Protein AF-A0A2N0V8A6-F1 (afdb_monomer_lite)

Foldseek 3Di:
DDDDPLLVVLQVPQVDADPVQGHDQAFLVRVLVCQLPPPPPPDDDPDRQDSVNSVVSQVVCVVVQQKDWDWDFDCPPPDNDTDTTIGMHGNVCVVVRVLVVLLVVLLVVLVCQQADDDPNDGPGHHDDPVVLVVSLVSLVVSLVVLPCVNDPPSVVSNVSSVVSNVSSPDPDHPVPDDPPDPD

Radius of gyration: 21.02 Å; chains: 1; bounding box: 47×48×60 Å

Secondary structure (DSSP, 8-state):
----HHHHHHHHHHHS-BTTTBSSPEEHHHHHHHHHH-TT--SS------HHHHHHHHHHHHHTTSEEEEEEEES-SSSSS-EEEEEEEESSSHHHHHHHHHHHHHHHHHTTTT-EEETTEEEEPPPPHHHHHHHHHHHHHHHHHS-TTTSTT-HHHHHHHHHHHHHHHS---TT-S------

pLDDT: mean 81.49, std 14.19, range [35.0, 96.44]

Structure (mmCIF, N/CA/C/O backbone):
data_AF-A0A2N0V8A6-F1
#
_entry.id   AF-A0A2N0V8A6-F1
#
loop_
_atom_site.group_PDB
_atom_site.id
_atom_site.type_symbol
_atom_site.label_atom_id
_atom_site.label_alt_id
_atom_site.label_comp_id
_atom_site.label_asym_id
_atom_site.label_entity_id
_atom_site.label_seq_id
_atom_site.pdbx_PDB_ins_code
_atom_site.Cartn_x
_atom_site.Cartn_y
_atom_site.Cartn_z
_atom_site.occupancy
_atom_site.B_iso_or_equiv
_atom_site.auth_seq_id
_atom_site.auth_comp_id
_atom_site.auth_asym_id
_atom_site.auth_atom_id
_atom_site.pdbx_PDB_model_num
ATOM 1 N N . MET A 1 1 ? 15.722 -7.261 -24.684 1.00 59.31 1 MET A N 1
ATOM 2 C CA . MET A 1 1 ? 15.443 -5.830 -24.403 1.00 59.31 1 MET A CA 1
ATOM 3 C C . MET A 1 1 ? 16.687 -5.203 -23.773 1.00 59.31 1 MET A C 1
ATOM 5 O O . MET A 1 1 ? 17.261 -5.842 -22.905 1.00 59.31 1 MET A O 1
ATOM 9 N N . LYS A 1 2 ? 17.157 -4.018 -24.204 1.00 63.94 2 LYS A N 1
ATOM 10 C CA . LYS A 1 2 ? 18.333 -3.370 -23.573 1.00 63.94 2 LYS A CA 1
ATOM 11 C C . LYS A 1 2 ? 17.972 -2.886 -22.162 1.00 63.94 2 LYS A C 1
ATOM 13 O O . LYS A 1 2 ? 16.986 -2.175 -22.017 1.00 63.94 2 LYS A O 1
ATOM 18 N N . ASN A 1 3 ? 18.736 -3.240 -21.137 1.00 65.75 3 ASN A N 1
ATOM 19 C CA . ASN A 1 3 ? 18.486 -2.758 -19.779 1.00 65.75 3 ASN A CA 1
ATOM 20 C C . ASN A 1 3 ? 19.061 -1.337 -19.637 1.00 65.75 3 ASN A C 1
ATOM 22 O O . ASN A 1 3 ? 20.272 -1.162 -19.716 1.00 65.75 3 ASN A O 1
ATOM 26 N N . THR A 1 4 ? 18.206 -0.315 -19.555 1.00 77.06 4 THR A N 1
ATOM 27 C CA . THR A 1 4 ? 18.632 1.088 -19.407 1.00 77.06 4 THR A CA 1
ATOM 28 C C . THR A 1 4 ? 18.561 1.498 -17.939 1.00 77.06 4 THR A C 1
ATOM 30 O O . THR A 1 4 ? 17.733 0.968 -17.204 1.00 77.06 4 THR A O 1
ATOM 33 N N . VAL A 1 5 ? 19.368 2.479 -17.525 1.00 77.19 5 VAL A N 1
ATOM 34 C CA . VAL A 1 5 ? 19.374 2.996 -16.140 1.00 77.19 5 VAL A CA 1
ATOM 35 C C . VAL A 1 5 ? 17.959 3.386 -15.692 1.00 77.19 5 VAL A C 1
ATOM 37 O O . VAL A 1 5 ? 17.487 2.914 -14.665 1.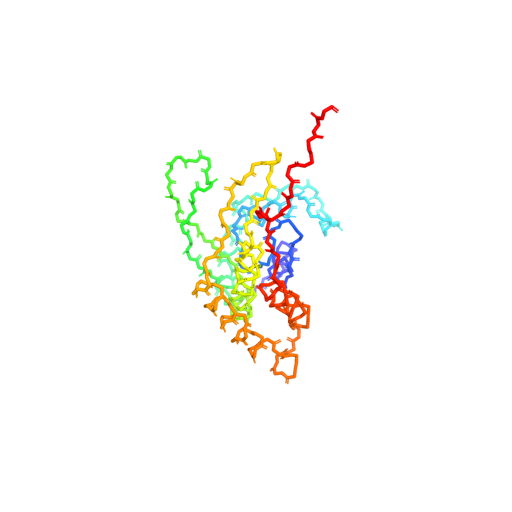00 77.19 5 VAL A O 1
ATOM 40 N N . ASN A 1 6 ? 17.203 4.105 -16.530 1.00 77.56 6 ASN A N 1
ATOM 41 C CA . ASN A 1 6 ? 15.818 4.490 -16.220 1.00 77.56 6 ASN A CA 1
ATOM 42 C C . ASN A 1 6 ? 14.885 3.287 -15.995 1.00 77.56 6 ASN A C 1
ATOM 44 O O . ASN A 1 6 ? 13.981 3.369 -15.171 1.00 77.56 6 ASN A O 1
ATOM 48 N N . ARG A 1 7 ? 15.079 2.175 -16.724 1.00 81.94 7 ARG A N 1
ATOM 49 C CA . ARG A 1 7 ? 14.281 0.951 -16.525 1.00 81.94 7 ARG A CA 1
ATOM 50 C C . ARG A 1 7 ? 14.588 0.326 -15.172 1.00 81.94 7 ARG A C 1
ATOM 52 O O . ARG A 1 7 ? 13.655 -0.037 -14.468 1.00 81.94 7 ARG A O 1
ATOM 59 N N . GLN A 1 8 ? 15.866 0.237 -14.810 1.00 84.50 8 GLN A N 1
ATOM 60 C CA . GLN A 1 8 ? 16.291 -0.310 -13.520 1.00 84.50 8 GLN A CA 1
ATOM 61 C C . GLN A 1 8 ? 15.759 0.528 -12.360 1.00 84.50 8 GLN A C 1
ATOM 63 O O . GLN A 1 8 ? 15.216 -0.030 -11.415 1.00 84.50 8 GLN A O 1
ATOM 68 N N . VAL A 1 9 ? 15.846 1.856 -12.463 1.00 85.50 9 VAL A N 1
ATOM 69 C CA . VAL A 1 9 ? 15.359 2.750 -11.408 1.00 85.50 9 VAL A CA 1
ATOM 70 C C . VAL A 1 9 ? 13.836 2.679 -11.268 1.00 85.50 9 VAL A C 1
ATOM 72 O O . VAL A 1 9 ? 13.343 2.561 -10.154 1.00 85.50 9 VAL A O 1
ATOM 75 N N . ILE A 1 10 ? 13.075 2.683 -12.372 1.00 89.00 10 ILE A N 1
ATOM 76 C CA . ILE A 1 10 ? 11.609 2.540 -12.299 1.00 89.00 10 ILE A CA 1
ATOM 77 C C . ILE A 1 10 ? 11.220 1.192 -11.686 1.00 89.00 10 ILE A C 1
ATOM 79 O O . ILE A 1 10 ? 10.323 1.150 -10.852 1.00 89.00 10 ILE A O 1
ATOM 83 N N . LEU A 1 11 ? 11.890 0.099 -12.064 1.00 90.88 11 LEU A N 1
ATOM 84 C CA . LEU A 1 11 ? 11.631 -1.212 -11.464 1.00 90.88 11 LEU A CA 1
ATOM 85 C C . LEU A 1 11 ? 11.969 -1.229 -9.969 1.00 90.88 11 LEU A C 1
ATOM 87 O O . LEU A 1 11 ? 11.174 -1.753 -9.199 1.00 90.88 11 LEU A O 1
ATOM 91 N N . LYS A 1 12 ? 13.079 -0.599 -9.562 1.00 88.81 12 LYS A N 1
ATOM 92 C CA . LYS A 1 12 ? 13.452 -0.456 -8.149 1.00 88.81 12 LYS A CA 1
ATOM 93 C C . LYS A 1 12 ? 12.385 0.305 -7.360 1.00 88.81 12 LYS A C 1
ATOM 95 O O . LYS A 1 12 ? 11.979 -0.139 -6.292 1.00 88.81 12 LYS A O 1
ATOM 100 N N . TYR A 1 13 ? 11.888 1.422 -7.893 1.00 89.12 13 TYR A N 1
ATOM 101 C CA . TYR A 1 13 ? 10.800 2.139 -7.231 1.00 89.12 13 TYR A CA 1
ATOM 102 C C . TYR A 1 13 ? 9.540 1.288 -7.142 1.00 89.12 13 TYR A C 1
ATOM 104 O O . TYR A 1 13 ? 8.897 1.289 -6.107 1.00 89.12 13 TYR A O 1
ATOM 112 N N . LEU A 1 14 ? 9.200 0.517 -8.175 1.00 91.50 14 LEU A N 1
ATOM 113 C CA . LEU A 1 14 ? 8.019 -0.346 -8.142 1.00 91.50 14 LEU A CA 1
ATOM 114 C C . LEU A 1 14 ? 8.152 -1.568 -7.215 1.00 91.50 14 LEU A C 1
ATOM 116 O O . LEU A 1 14 ? 7.115 -2.131 -6.8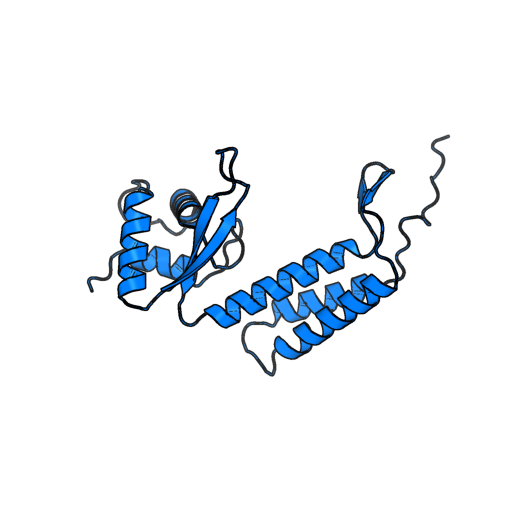79 1.00 91.50 14 LEU A O 1
ATOM 120 N N . SER A 1 15 ? 9.361 -1.973 -6.808 1.00 88.00 15 SER A N 1
ATOM 121 C CA . SER A 1 15 ? 9.573 -3.049 -5.818 1.00 88.00 15 SER A CA 1
ATOM 122 C C . SER A 1 15 ? 9.544 -2.570 -4.366 1.00 88.00 15 SER A C 1
ATOM 124 O O . SER A 1 15 ? 9.352 -3.368 -3.451 1.00 88.00 15 SER A O 1
ATOM 126 N N . GLU A 1 16 ? 9.774 -1.280 -4.120 1.00 84.06 16 GLU A N 1
ATOM 127 C CA . GLU A 1 16 ? 9.988 -0.759 -2.770 1.00 84.06 16 GLU A CA 1
ATOM 128 C C . GLU A 1 16 ? 8.916 0.278 -2.386 1.00 84.06 16 GLU A C 1
ATOM 130 O O . GLU A 1 16 ? 8.537 1.132 -3.197 1.00 84.06 16 GLU A O 1
ATOM 135 N N . PRO A 1 17 ? 8.406 0.247 -1.140 1.00 83.19 17 PRO A N 1
ATOM 136 C CA . PRO A 1 17 ? 7.578 1.328 -0.630 1.00 83.19 17 PRO A CA 1
ATOM 137 C C . PRO A 1 17 ? 8.373 2.633 -0.579 1.00 83.19 17 PRO A C 1
ATOM 139 O O . PRO A 1 17 ? 9.511 2.665 -0.110 1.00 83.19 17 PRO A O 1
ATOM 142 N N . ASN A 1 18 ? 7.752 3.720 -1.015 1.00 85.25 18 ASN A N 1
ATOM 143 C CA . ASN A 1 18 ? 8.296 5.061 -0.907 1.00 85.25 18 ASN A CA 1
ATOM 144 C C . ASN A 1 18 ? 7.719 5.777 0.327 1.00 85.25 18 ASN A C 1
ATOM 146 O O . ASN A 1 18 ? 6.542 5.625 0.654 1.00 85.25 18 ASN A O 1
ATOM 150 N N . ALA A 1 19 ? 8.541 6.575 1.011 1.00 78.88 19 ALA A N 1
ATOM 151 C CA . ALA A 1 19 ? 8.121 7.294 2.213 1.00 78.88 19 ALA A CA 1
ATOM 152 C C . ALA A 1 19 ? 6.997 8.312 1.944 1.00 78.88 19 ALA A C 1
ATOM 154 O O . ALA A 1 19 ? 6.088 8.441 2.762 1.00 78.88 19 ALA A O 1
ATOM 155 N N . ASP A 1 20 ? 7.035 8.988 0.793 1.00 79.38 20 ASP A N 1
ATOM 156 C CA . ASP A 1 20 ? 6.091 10.049 0.433 1.00 79.38 20 ASP A CA 1
ATOM 157 C C . ASP A 1 20 ? 4.883 9.504 -0.341 1.00 79.38 20 ASP A C 1
ATOM 159 O O . ASP A 1 20 ? 3.754 9.953 -0.146 1.00 79.38 20 ASP A O 1
ATOM 163 N N . CYS A 1 21 ? 5.107 8.520 -1.219 1.00 80.94 21 CYS A N 1
ATOM 164 C CA . CYS A 1 21 ? 4.063 7.970 -2.091 1.00 80.94 21 CYS A CA 1
ATOM 165 C C . CYS A 1 21 ? 3.400 6.686 -1.557 1.00 80.94 21 CYS A C 1
ATOM 167 O O . CYS A 1 21 ? 2.444 6.204 -2.162 1.00 80.94 21 CYS A O 1
ATOM 169 N N . GLY A 1 22 ? 3.872 6.128 -0.439 1.00 83.12 22 GLY A N 1
ATOM 170 C CA . GLY A 1 22 ? 3.358 4.877 0.123 1.00 83.12 22 GLY A CA 1
ATOM 171 C C . GLY A 1 22 ? 3.870 3.641 -0.620 1.00 83.12 22 GLY A C 1
ATOM 172 O O . GLY A 1 22 ? 4.954 3.664 -1.184 1.00 83.12 22 GLY A O 1
ATOM 173 N N . ALA A 1 23 ? 3.117 2.541 -0.593 1.00 86.25 23 ALA A N 1
ATOM 174 C CA . ALA A 1 23 ? 3.442 1.334 -1.359 1.00 86.25 23 ALA A CA 1
ATOM 175 C C . ALA A 1 23 ? 2.843 1.403 -2.781 1.00 86.25 23 ALA A C 1
ATOM 177 O O . ALA A 1 23 ? 1.820 2.071 -2.963 1.00 86.25 23 ALA A O 1
ATOM 178 N N . PRO A 1 24 ? 3.418 0.692 -3.774 1.00 89.69 24 PRO A N 1
ATOM 179 C CA . PRO A 1 24 ? 2.814 0.577 -5.097 1.00 89.69 24 PRO A CA 1
ATOM 180 C C . PRO A 1 24 ? 1.377 0.026 -5.008 1.00 89.69 24 PRO A C 1
ATOM 182 O O . PRO A 1 24 ? 1.048 -0.701 -4.067 1.00 89.69 24 PRO A O 1
ATOM 185 N N . PRO A 1 25 ? 0.514 0.318 -5.996 1.00 92.75 25 PRO A N 1
ATOM 186 C CA . PRO A 1 25 ? 0.855 0.825 -7.324 1.00 92.75 25 PRO A CA 1
ATOM 187 C C . PRO A 1 25 ? 0.962 2.357 -7.414 1.00 92.75 25 PRO A C 1
ATOM 189 O O . PRO A 1 25 ? 0.246 3.080 -6.727 1.00 92.75 25 PRO A O 1
ATOM 192 N N . TYR A 1 26 ? 1.805 2.852 -8.327 1.00 92.50 26 TYR A N 1
ATOM 193 C CA . TYR A 1 26 ? 2.106 4.282 -8.508 1.00 92.50 26 TYR A CA 1
ATOM 194 C C . TYR A 1 26 ? 1.679 4.816 -9.875 1.00 92.50 26 TYR A C 1
ATOM 196 O O . TYR A 1 26 ? 1.791 4.130 -10.894 1.00 92.50 26 TYR A O 1
ATOM 204 N N . SER A 1 27 ? 1.247 6.071 -9.943 1.00 92.94 27 SER A N 1
ATOM 205 C CA . SER A 1 27 ? 1.006 6.751 -11.214 1.00 92.94 27 SER A CA 1
ATOM 206 C C . SER A 1 27 ? 2.313 7.178 -11.897 1.00 92.94 27 SER A C 1
ATOM 208 O O . SER A 1 27 ? 3.385 7.233 -11.293 1.00 92.94 27 SER A O 1
ATOM 210 N N . ALA A 1 28 ? 2.235 7.534 -13.183 1.00 91.69 28 ALA A N 1
ATOM 211 C CA . ALA A 1 28 ? 3.385 8.108 -13.888 1.00 91.69 28 ALA A CA 1
ATOM 212 C C . ALA A 1 28 ? 3.856 9.436 -13.262 1.00 91.69 28 ALA A C 1
ATOM 214 O O . ALA A 1 28 ? 5.040 9.756 -13.351 1.00 91.69 28 ALA A O 1
ATOM 215 N N . SER A 1 29 ? 2.947 10.188 -12.635 1.00 89.69 29 SER A N 1
ATOM 216 C CA . SER A 1 29 ? 3.266 11.427 -11.924 1.00 89.69 29 SER A CA 1
ATOM 217 C C . SER A 1 29 ? 3.989 11.154 -10.606 1.00 89.69 29 SER A C 1
ATOM 219 O O . SER A 1 29 ? 4.957 11.844 -10.310 1.00 89.69 29 SER A O 1
ATOM 221 N N . ASP A 1 30 ? 3.589 10.119 -9.862 1.00 90.25 30 ASP A N 1
ATOM 222 C CA . ASP A 1 30 ? 4.274 9.716 -8.624 1.00 90.25 30 ASP A CA 1
ATOM 223 C C . ASP A 1 30 ? 5.704 9.259 -8.936 1.00 90.25 30 ASP A C 1
ATOM 225 O O . ASP A 1 30 ? 6.660 9.685 -8.296 1.00 90.25 30 ASP A O 1
ATOM 229 N N . LEU A 1 31 ? 5.876 8.457 -9.994 1.00 89.69 31 LEU A N 1
ATOM 230 C CA . LEU A 1 31 ? 7.199 8.049 -10.475 1.00 89.69 31 LEU A CA 1
ATOM 231 C C . LEU A 1 31 ? 8.041 9.244 -10.927 1.00 89.69 31 LEU A C 1
ATOM 233 O O . LEU A 1 31 ? 9.238 9.271 -10.668 1.00 89.69 31 LEU A O 1
ATOM 237 N N . HIS A 1 32 ? 7.434 10.233 -11.586 1.00 88.69 32 HIS A N 1
ATOM 238 C CA . HIS A 1 32 ? 8.123 11.470 -11.949 1.00 88.69 32 HIS A CA 1
ATOM 239 C C . HIS A 1 32 ? 8.597 12.226 -10.707 1.00 88.69 32 HIS A C 1
ATOM 241 O O . HIS A 1 32 ? 9.767 12.585 -10.628 1.00 88.69 32 HIS A O 1
ATOM 247 N N . TYR A 1 33 ? 7.721 12.391 -9.715 1.00 87.00 33 TYR A N 1
ATOM 248 C CA . TYR A 1 33 ? 8.053 13.027 -8.446 1.00 87.00 33 TYR A CA 1
ATOM 249 C C . TYR A 1 33 ? 9.207 12.309 -7.731 1.00 87.00 33 TYR A C 1
ATOM 251 O O . TYR A 1 33 ? 10.188 12.954 -7.359 1.00 87.00 33 TYR A O 1
ATOM 259 N N . MET A 1 34 ? 9.134 10.979 -7.616 1.00 86.12 34 MET A N 1
ATOM 260 C CA . MET A 1 34 ? 10.184 10.154 -7.011 1.00 86.12 34 MET A CA 1
ATOM 261 C C . MET A 1 34 ? 11.510 10.243 -7.770 1.00 86.12 34 MET A C 1
ATOM 263 O O . MET A 1 34 ? 12.564 10.269 -7.149 1.00 86.12 34 MET A O 1
ATOM 267 N N . LEU A 1 35 ? 11.481 10.320 -9.101 1.00 82.12 35 LEU A N 1
ATOM 268 C CA . LEU A 1 35 ? 12.686 10.485 -9.918 1.00 82.12 35 LEU A CA 1
ATOM 269 C C . LEU A 1 35 ? 13.305 11.884 -9.786 1.00 82.12 35 LEU A C 1
ATOM 271 O O . LEU A 1 35 ? 14.519 12.022 -9.905 1.00 82.12 35 LEU A O 1
ATOM 275 N N . GLU A 1 36 ? 12.493 12.916 -9.556 1.00 79.69 36 GLU A N 1
ATOM 276 C CA . GLU A 1 36 ? 12.970 14.289 -9.359 1.00 79.69 36 GLU A CA 1
ATOM 277 C C . GLU A 1 36 ? 13.544 14.530 -7.956 1.00 79.69 36 GLU A C 1
ATOM 279 O O . GLU A 1 36 ? 14.489 15.307 -7.816 1.00 79.69 36 GLU A O 1
ATOM 284 N N . HIS A 1 37 ? 12.997 13.867 -6.931 1.00 76.12 37 HIS A N 1
ATOM 285 C CA . HIS A 1 37 ? 13.318 14.124 -5.518 1.00 76.12 37 HIS A CA 1
ATOM 286 C C . HIS A 1 37 ? 14.028 12.954 -4.816 1.00 76.12 37 HIS A C 1
ATOM 288 O O . HIS A 1 37 ? 14.450 13.082 -3.668 1.00 76.12 37 HIS A O 1
ATOM 294 N N . GLY A 1 38 ? 14.172 11.809 -5.483 1.00 66.81 38 GLY A N 1
ATOM 295 C CA . GLY A 1 38 ? 14.779 10.605 -4.927 1.00 66.81 38 GLY A CA 1
ATOM 296 C C . GLY A 1 38 ? 16.305 10.669 -4.849 1.00 66.81 38 GLY A C 1
ATOM 297 O O . GLY A 1 38 ? 16.987 11.108 -5.775 1.00 66.81 38 GLY A O 1
ATOM 298 N N . TYR A 1 39 ? 16.851 10.151 -3.747 1.00 54.28 39 TYR A N 1
ATOM 299 C CA . TYR A 1 39 ? 18.293 10.117 -3.467 1.00 54.28 39 TYR A CA 1
ATOM 300 C C . TYR A 1 39 ? 19.087 9.122 -4.337 1.00 54.28 39 TYR A C 1
ATOM 302 O O . TYR A 1 39 ? 20.302 9.237 -4.444 1.00 54.28 39 TYR A O 1
ATOM 310 N N . ASP A 1 40 ? 18.436 8.162 -4.999 1.00 56.72 40 ASP A N 1
ATOM 311 C CA . ASP A 1 40 ? 19.124 7.105 -5.759 1.00 56.72 40 ASP A CA 1
ATOM 312 C C . ASP A 1 40 ? 19.586 7.525 -7.167 1.00 56.72 40 ASP A C 1
ATOM 314 O O . ASP A 1 40 ? 20.290 6.771 -7.841 1.00 56.72 40 ASP A O 1
ATOM 318 N N . TRP A 1 41 ? 19.255 8.739 -7.623 1.00 53.84 41 TRP A N 1
ATOM 319 C CA . TRP A 1 41 ? 19.705 9.276 -8.917 1.00 53.84 41 TRP A CA 1
ATOM 320 C C . TRP A 1 41 ? 21.139 9.842 -8.855 1.00 53.84 41 TRP A C 1
ATOM 322 O O . TRP A 1 41 ? 21.460 10.909 -9.389 1.00 53.84 41 TRP A O 1
ATOM 332 N N . HIS A 1 42 ? 22.037 9.142 -8.163 1.00 45.62 42 HIS A N 1
ATOM 333 C CA . HIS A 1 42 ? 23.451 9.495 -8.046 1.00 45.62 42 HIS A CA 1
ATOM 334 C C . HIS A 1 42 ? 24.280 8.733 -9.078 1.00 45.62 42 HIS A C 1
ATOM 336 O O . HIS A 1 42 ? 25.081 7.860 -8.761 1.00 45.62 42 HIS A O 1
ATOM 342 N N . GLY A 1 43 ? 24.087 9.074 -10.349 1.00 46.12 43 GLY A N 1
ATOM 343 C CA . GLY A 1 43 ? 24.908 8.522 -11.415 1.00 46.12 43 GLY A CA 1
ATOM 344 C C . GLY A 1 43 ? 24.454 8.969 -12.791 1.00 46.12 43 GLY A C 1
ATOM 345 O O . GLY A 1 43 ? 23.536 8.389 -13.353 1.00 46.12 43 GLY A O 1
ATOM 346 N N . VAL A 1 44 ? 25.196 9.926 -13.349 1.00 40.91 44 VAL A N 1
ATOM 347 C CA . VAL A 1 44 ? 25.167 10.372 -14.753 1.00 40.91 44 VAL A CA 1
ATOM 348 C C . VAL A 1 44 ? 24.022 11.339 -15.095 1.00 40.91 44 VAL A C 1
ATOM 350 O O . VAL A 1 44 ? 22.862 10.967 -15.204 1.00 40.91 44 VAL A O 1
ATOM 353 N N . ASP A 1 45 ? 24.407 12.605 -15.288 1.00 49.75 45 ASP A N 1
ATOM 354 C CA . ASP A 1 45 ? 23.636 13.711 -15.864 1.00 49.75 45 ASP A CA 1
ATOM 355 C C . ASP A 1 45 ? 22.242 13.963 -15.268 1.00 49.75 45 ASP A C 1
ATOM 357 O O . ASP A 1 45 ? 21.235 13.383 -15.666 1.00 49.75 45 ASP A O 1
ATOM 361 N N . LYS A 1 46 ? 22.200 14.944 -14.354 1.00 56.81 46 LYS A N 1
ATOM 362 C CA . LYS A 1 46 ? 21.024 15.553 -13.705 1.00 56.81 46 LYS A CA 1
ATOM 363 C C . LYS A 1 46 ? 20.050 16.215 -14.697 1.00 56.81 46 LYS A C 1
ATOM 365 O O . LYS A 1 46 ? 19.776 17.411 -14.603 1.00 56.81 46 LYS A O 1
ATOM 370 N N . LYS A 1 47 ? 19.548 15.488 -15.689 1.00 61.16 47 LYS A N 1
ATOM 371 C CA . LYS A 1 47 ? 18.428 15.947 -16.507 1.00 61.16 47 LYS A CA 1
ATOM 372 C C . LYS A 1 47 ? 17.163 15.296 -15.959 1.00 61.16 47 LYS A C 1
ATOM 374 O O . LYS A 1 47 ? 17.115 14.066 -15.932 1.00 61.16 47 LYS A O 1
ATOM 379 N N . PRO A 1 48 ? 16.163 16.085 -15.531 1.00 66.00 48 PRO A N 1
ATOM 380 C CA . PRO A 1 48 ? 14.892 15.528 -15.093 1.00 66.00 48 PRO A CA 1
ATOM 381 C C . PRO A 1 48 ? 14.325 14.651 -16.211 1.00 66.00 48 PRO A C 1
ATOM 383 O O . PRO A 1 48 ? 14.293 15.044 -17.385 1.00 66.00 48 PRO A O 1
ATOM 386 N N . VAL A 1 49 ? 13.947 13.422 -15.861 1.00 75.50 49 VAL A N 1
ATOM 387 C CA . VAL A 1 49 ? 13.362 12.486 -16.820 1.00 75.50 49 VAL A CA 1
ATOM 388 C C . VAL A 1 49 ? 11.965 12.982 -17.143 1.00 75.50 49 VAL A C 1
ATOM 390 O O . VAL A 1 49 ? 11.087 12.984 -16.290 1.00 75.50 49 VAL A O 1
ATOM 393 N N . SER A 1 50 ? 11.735 13.371 -18.394 1.00 84.88 50 SER A N 1
ATOM 394 C CA . SER A 1 50 ? 10.417 13.859 -18.798 1.00 84.88 50 SER A CA 1
ATOM 395 C C . SER A 1 50 ? 9.334 12.794 -18.584 1.00 84.88 50 SER A C 1
ATOM 397 O O . SER A 1 50 ? 9.536 11.607 -18.866 1.00 84.88 50 SER A O 1
ATOM 399 N N . ILE A 1 51 ? 8.127 13.221 -18.210 1.00 87.00 51 ILE A N 1
ATOM 400 C CA . ILE A 1 51 ? 6.973 12.321 -18.056 1.00 87.00 51 ILE A CA 1
ATOM 401 C C . ILE A 1 51 ? 6.669 11.499 -19.326 1.00 87.00 51 ILE A C 1
ATOM 403 O O . ILE A 1 51 ? 6.172 10.374 -19.258 1.00 87.00 51 ILE A O 1
ATOM 407 N N . SER A 1 52 ? 7.018 12.020 -20.508 1.00 88.56 52 SER A N 1
ATOM 408 C CA . SER A 1 52 ? 6.911 11.298 -21.782 1.00 88.56 52 SER A CA 1
ATOM 409 C C . SER A 1 52 ? 7.859 10.091 -21.846 1.00 88.56 52 SER A C 1
ATOM 411 O O . SER A 1 52 ? 7.457 8.996 -22.255 1.00 88.56 52 SER A O 1
ATOM 413 N N . GLN A 1 53 ? 9.104 10.249 -21.380 1.00 86.19 53 GLN A N 1
ATOM 414 C CA . GLN A 1 53 ? 10.076 9.155 -21.286 1.00 86.19 53 GLN A CA 1
ATOM 415 C C . GLN A 1 53 ? 9.647 8.103 -20.259 1.00 86.19 53 GLN A C 1
ATOM 417 O O . GLN A 1 53 ? 9.787 6.908 -20.533 1.00 86.19 53 GLN A O 1
ATOM 422 N N . ILE A 1 54 ? 9.071 8.519 -19.126 1.00 89.88 54 ILE A N 1
ATOM 423 C CA . ILE A 1 54 ? 8.503 7.603 -18.123 1.00 89.88 54 ILE A CA 1
ATOM 424 C C . ILE A 1 54 ? 7.380 6.775 -18.754 1.00 89.88 54 ILE A C 1
ATOM 426 O O . ILE A 1 54 ? 7.452 5.550 -18.770 1.00 89.88 54 ILE A O 1
ATOM 430 N N . ASN A 1 55 ? 6.398 7.420 -19.393 1.00 92.56 55 ASN A N 1
ATOM 431 C CA . ASN A 1 55 ? 5.291 6.730 -20.064 1.00 92.56 55 ASN A CA 1
ATOM 432 C C . ASN A 1 55 ? 5.749 5.785 -21.186 1.00 92.56 55 ASN A C 1
ATOM 434 O O . ASN A 1 55 ? 5.140 4.738 -21.413 1.00 92.56 55 ASN A O 1
ATOM 438 N N . ARG A 1 56 ? 6.811 6.131 -21.923 1.00 90.81 56 ARG A N 1
ATOM 439 C CA . ARG A 1 56 ? 7.417 5.212 -22.899 1.00 90.81 56 ARG A CA 1
ATOM 440 C C . ARG A 1 56 ? 8.030 3.998 -22.202 1.00 90.81 56 ARG A C 1
ATOM 442 O O . ARG A 1 56 ? 7.766 2.876 -22.615 1.00 90.81 56 ARG A O 1
ATOM 449 N N . THR A 1 57 ? 8.786 4.225 -21.134 1.00 91.25 57 THR A N 1
ATOM 450 C CA . THR A 1 57 ? 9.446 3.156 -20.379 1.00 91.25 57 THR A CA 1
ATOM 451 C C . THR A 1 57 ? 8.433 2.200 -19.752 1.00 91.25 57 THR A C 1
ATOM 453 O O . THR A 1 57 ? 8.589 0.991 -19.878 1.00 91.25 57 THR A O 1
ATOM 456 N N . LEU A 1 58 ? 7.352 2.722 -19.168 1.00 94.19 58 LEU A N 1
ATOM 457 C CA . LEU A 1 58 ? 6.262 1.918 -18.610 1.00 94.19 58 LEU A CA 1
ATOM 458 C C . LEU A 1 58 ? 5.578 1.057 -19.678 1.00 94.19 58 LEU A C 1
ATOM 460 O O . LEU A 1 58 ? 5.344 -0.127 -19.458 1.00 94.19 58 LEU A O 1
ATOM 464 N N . ARG A 1 59 ? 5.321 1.608 -20.873 1.00 94.31 59 ARG A N 1
ATOM 465 C CA . ARG A 1 59 ? 4.781 0.820 -21.996 1.00 94.31 59 ARG A CA 1
ATOM 466 C C . ARG A 1 59 ? 5.713 -0.317 -22.408 1.00 94.31 59 ARG A C 1
ATOM 468 O O . ARG A 1 59 ? 5.229 -1.420 -22.641 1.00 94.31 59 ARG A O 1
ATOM 475 N N . ASP A 1 60 ? 7.018 -0.061 -22.472 1.00 92.88 60 ASP A N 1
ATOM 476 C CA . ASP A 1 60 ? 8.008 -1.086 -22.819 1.00 92.88 60 ASP A CA 1
ATOM 477 C C . ASP A 1 60 ? 8.069 -2.197 -21.755 1.00 92.88 60 ASP A C 1
ATOM 479 O O . ASP A 1 60 ? 8.076 -3.377 -22.097 1.00 92.88 60 ASP A O 1
ATOM 483 N N . LEU A 1 61 ? 8.083 -1.832 -20.468 1.00 93.81 61 LEU A N 1
ATOM 484 C CA . LEU A 1 61 ? 8.096 -2.784 -19.349 1.00 93.81 61 LEU A CA 1
ATOM 485 C C . LEU A 1 61 ? 6.812 -3.623 -19.296 1.00 93.81 61 LEU A C 1
ATOM 487 O O . LEU A 1 61 ? 6.868 -4.824 -19.040 1.00 93.81 61 LEU A O 1
ATOM 491 N N . HIS A 1 62 ? 5.668 -3.006 -19.590 1.00 95.69 62 HIS A N 1
ATOM 492 C CA . HIS A 1 62 ? 4.381 -3.689 -19.678 1.00 95.69 62 HIS A CA 1
ATOM 493 C C . HIS A 1 62 ? 4.332 -4.667 -20.853 1.00 95.69 62 HIS A C 1
ATOM 495 O O . HIS A 1 62 ? 3.897 -5.801 -20.698 1.00 95.69 62 HIS A O 1
ATOM 501 N N . ALA A 1 63 ? 4.827 -4.262 -22.027 1.00 93.94 63 ALA A N 1
ATOM 502 C CA . ALA A 1 63 ? 4.932 -5.153 -23.182 1.00 93.94 63 ALA A CA 1
ATOM 503 C C . ALA A 1 63 ? 5.871 -6.344 -22.918 1.00 93.94 63 ALA A C 1
ATOM 505 O O . ALA A 1 63 ? 5.679 -7.415 -23.487 1.00 93.94 63 ALA A O 1
ATOM 506 N N . ALA A 1 64 ? 6.866 -6.167 -22.044 1.00 92.31 64 ALA A N 1
ATOM 507 C CA . ALA A 1 64 ? 7.746 -7.234 -21.580 1.00 92.31 64 ALA A CA 1
ATOM 508 C C . ALA A 1 64 ? 7.136 -8.113 -20.467 1.00 92.31 64 ALA A C 1
ATOM 510 O O . ALA A 1 64 ? 7.781 -9.072 -20.055 1.00 92.31 64 ALA A O 1
ATOM 511 N N . GLY A 1 65 ? 5.934 -7.798 -19.970 1.00 93.44 65 GLY A N 1
ATOM 512 C CA . GLY A 1 65 ? 5.251 -8.556 -18.916 1.00 93.44 65 GLY A CA 1
ATOM 513 C C . GLY A 1 65 ? 5.831 -8.379 -17.509 1.00 93.44 65 GLY A C 1
ATOM 514 O O . GLY A 1 65 ? 5.487 -9.145 -16.619 1.00 93.44 65 GLY A O 1
ATOM 515 N N . LEU A 1 66 ? 6.709 -7.392 -17.297 1.00 94.06 66 LEU A N 1
ATOM 516 C CA . LEU A 1 66 ? 7.359 -7.161 -15.997 1.00 94.06 66 LEU A CA 1
ATOM 517 C C . LEU A 1 66 ? 6.480 -6.359 -15.034 1.00 94.06 66 LEU A C 1
ATOM 519 O O . LEU A 1 66 ? 6.609 -6.474 -13.819 1.00 94.06 66 LEU A O 1
ATOM 523 N N . ILE A 1 67 ? 5.606 -5.520 -15.584 1.00 96.44 67 ILE A N 1
ATOM 524 C CA . ILE A 1 67 ? 4.706 -4.665 -14.816 1.00 96.44 67 ILE A CA 1
ATOM 525 C C . ILE A 1 67 ? 3.291 -4.776 -15.362 1.00 96.44 67 ILE A C 1
ATOM 527 O O . ILE A 1 67 ? 3.086 -5.000 -16.557 1.00 96.44 67 ILE A O 1
ATOM 531 N N . VAL A 1 68 ? 2.321 -4.533 -14.494 1.00 96.19 68 VAL A N 1
ATOM 532 C CA . VAL A 1 68 ? 0.907 -4.394 -14.846 1.00 96.19 68 VAL A CA 1
ATOM 533 C C . VAL A 1 68 ? 0.397 -3.031 -14.399 1.00 96.19 68 VAL A C 1
ATOM 535 O O . VAL A 1 68 ? 1.076 -2.308 -13.666 1.00 96.19 68 VAL A O 1
ATOM 538 N N . PHE A 1 69 ? -0.801 -2.662 -14.849 1.00 95.56 69 PHE A N 1
ATOM 539 C CA . PHE A 1 69 ? -1.474 -1.472 -14.349 1.00 95.56 69 PHE A CA 1
ATOM 540 C C . PHE A 1 69 ? -2.940 -1.723 -14.038 1.00 95.56 69 PHE A C 1
ATOM 542 O O . PHE A 1 69 ? -3.600 -2.540 -14.677 1.00 95.56 69 PHE A O 1
ATOM 549 N N . GLU A 1 70 ? -3.453 -0.932 -13.110 1.00 92.50 70 GLU A N 1
ATOM 550 C CA . GLU A 1 70 ? -4.878 -0.747 -12.882 1.00 92.50 70 GLU A CA 1
ATOM 551 C C . GLU A 1 70 ? -5.293 0.682 -13.247 1.00 92.50 70 GLU A C 1
ATOM 553 O O . GLU A 1 70 ? -4.477 1.608 -13.279 1.00 92.50 70 GLU A O 1
ATOM 558 N N . LEU A 1 71 ? -6.573 0.867 -13.568 1.00 92.31 71 LEU A N 1
ATOM 559 C CA . LEU A 1 71 ? -7.150 2.181 -13.831 1.00 92.31 71 LEU A CA 1
ATOM 560 C C . LEU A 1 71 ? -7.916 2.643 -12.597 1.00 92.31 71 LEU A C 1
ATOM 562 O O . LEU A 1 71 ? -8.900 2.013 -12.216 1.00 92.31 71 LEU A O 1
ATOM 566 N N . LYS A 1 72 ? -7.505 3.774 -12.027 1.00 89.25 72 LYS A N 1
ATOM 567 C CA . LYS A 1 72 ? -8.207 4.432 -10.922 1.00 89.25 72 LYS A CA 1
ATOM 568 C C . LYS A 1 72 ? -8.760 5.772 -11.385 1.00 89.25 72 LYS A C 1
ATOM 570 O O . LYS A 1 72 ? -8.150 6.458 -12.207 1.00 89.25 72 LYS A O 1
ATOM 575 N N . ILE A 1 73 ? -9.938 6.122 -10.880 1.00 87.75 73 ILE A N 1
ATOM 576 C CA . ILE A 1 73 ? -10.486 7.468 -11.034 1.00 87.75 73 ILE A CA 1
ATOM 577 C C . ILE A 1 73 ? -9.872 8.310 -9.923 1.00 87.75 73 ILE A C 1
ATOM 579 O O . ILE A 1 73 ? -9.963 7.937 -8.758 1.00 87.75 73 ILE A O 1
ATOM 583 N N . THR A 1 74 ? -9.213 9.401 -10.294 1.00 78.69 74 THR A N 1
ATOM 584 C CA . THR A 1 74 ? -8.652 10.353 -9.342 1.00 78.69 74 THR A CA 1
ATOM 585 C C . THR A 1 74 ? -9.300 11.718 -9.519 1.00 78.69 74 THR A C 1
ATOM 587 O O . THR A 1 74 ? -9.433 12.219 -10.640 1.00 78.69 74 THR A O 1
ATOM 590 N N . ASP A 1 75 ? -9.689 12.303 -8.390 1.00 69.62 75 ASP A N 1
ATOM 591 C CA . ASP A 1 75 ? -10.286 13.635 -8.298 1.00 69.62 75 ASP A CA 1
ATOM 592 C C . ASP A 1 75 ? -9.230 14.716 -8.000 1.00 69.62 75 ASP A C 1
ATOM 594 O O . ASP A 1 75 ? -9.540 15.904 -8.004 1.00 69.62 75 ASP A O 1
ATOM 598 N N . THR A 1 76 ? -7.972 14.327 -7.741 1.00 57.91 76 THR A N 1
ATOM 599 C CA . THR A 1 76 ? -6.903 15.228 -7.267 1.00 57.91 76 THR A CA 1
ATOM 600 C C . THR A 1 76 ? -6.079 15.885 -8.371 1.00 57.91 76 THR A C 1
ATOM 602 O O . THR A 1 76 ? -5.154 16.646 -8.083 1.00 57.91 76 THR A O 1
ATOM 605 N N . THR A 1 77 ? -6.384 15.648 -9.646 1.00 55.19 77 THR A N 1
ATOM 606 C CA . THR A 1 77 ? -5.706 16.379 -10.723 1.00 55.19 77 THR A CA 1
ATOM 607 C C . THR A 1 77 ? -6.152 17.840 -10.741 1.00 55.19 77 THR A C 1
ATOM 609 O O . THR A 1 77 ? -7.322 18.130 -10.538 1.00 55.19 77 THR A O 1
ATOM 612 N N . GLN A 1 78 ? -5.250 18.772 -11.068 1.00 57.88 78 GLN A N 1
ATOM 613 C CA . GLN A 1 78 ? -5.534 20.219 -11.183 1.00 57.88 78 GLN A CA 1
ATOM 614 C C . GLN A 1 78 ? -6.695 20.574 -12.145 1.00 57.88 78 GLN A C 1
ATOM 616 O O . GLN A 1 78 ? -7.155 21.715 -12.185 1.00 57.88 78 GLN A O 1
ATOM 621 N N . ASN A 1 79 ? -7.188 19.600 -12.914 1.00 57.06 79 ASN A N 1
ATOM 622 C CA . ASN A 1 79 ? -8.390 19.702 -13.724 1.00 57.06 79 ASN A CA 1
ATOM 623 C C . ASN A 1 79 ? -9.630 19.344 -12.896 1.00 57.06 79 ASN A C 1
ATOM 625 O O . ASN A 1 79 ? -9.692 18.279 -12.297 1.00 57.06 79 ASN A O 1
ATOM 629 N N . LYS A 1 80 ? -10.659 20.199 -12.949 1.00 63.25 80 LYS A N 1
ATOM 630 C CA . LYS A 1 80 ? -11.931 20.102 -12.199 1.00 63.25 80 LYS A CA 1
ATOM 631 C C . LYS A 1 80 ? -12.793 18.855 -12.490 1.00 63.25 80 LYS A C 1
ATOM 633 O O . LYS A 1 80 ? -13.946 18.818 -12.072 1.00 63.25 80 LYS A O 1
ATOM 638 N N . LEU A 1 81 ? -12.290 17.881 -13.250 1.00 74.62 81 LEU A N 1
ATOM 639 C CA . LEU A 1 81 ? -13.025 16.683 -13.641 1.00 74.62 81 LEU A CA 1
ATOM 640 C C . LEU A 1 81 ? -12.242 15.424 -13.258 1.00 74.62 81 LEU A C 1
ATOM 642 O O . LEU A 1 81 ? -11.039 15.379 -13.530 1.00 74.62 81 LEU A O 1
ATOM 646 N N . PRO A 1 82 ? -12.923 14.396 -12.720 1.00 79.81 82 PRO A N 1
ATOM 647 C CA . PRO A 1 82 ? -12.312 13.111 -12.415 1.00 79.81 82 PRO A CA 1
ATOM 648 C C . PRO A 1 82 ? -11.608 12.532 -13.643 1.00 79.81 82 PRO A C 1
ATOM 650 O O . PRO A 1 82 ? -12.197 12.437 -14.726 1.00 79.81 82 PRO A O 1
ATOM 653 N N . GLN A 1 83 ? -10.350 12.125 -13.487 1.00 82.81 83 GLN A N 1
ATOM 654 C CA . GLN A 1 83 ? -9.568 11.535 -14.573 1.00 82.81 83 GLN A CA 1
ATOM 655 C C . GLN A 1 83 ? -9.276 10.062 -14.309 1.00 82.81 83 GLN A C 1
ATOM 657 O O . GLN A 1 83 ? -8.995 9.652 -13.186 1.00 82.81 83 GLN A O 1
ATOM 662 N N . ARG A 1 84 ? -9.307 9.252 -15.374 1.00 88.44 84 ARG A N 1
ATOM 663 C CA . ARG A 1 84 ? -8.839 7.863 -15.330 1.00 88.44 84 ARG A CA 1
ATOM 664 C C . ARG A 1 84 ? -7.324 7.841 -15.471 1.00 88.44 84 ARG A C 1
ATOM 666 O O . ARG A 1 84 ? -6.800 8.127 -16.546 1.00 88.44 84 ARG A O 1
ATOM 673 N N . VAL A 1 85 ? -6.637 7.465 -14.401 1.00 90.75 85 VAL A N 1
ATOM 674 C CA . VAL A 1 85 ? -5.176 7.414 -14.329 1.00 90.75 85 VAL A CA 1
ATOM 675 C C . VAL A 1 85 ? -4.716 5.970 -14.163 1.00 90.75 85 VAL A C 1
ATOM 677 O O . VAL A 1 85 ? -5.356 5.166 -13.485 1.00 90.75 85 VAL A O 1
ATOM 680 N N . LYS A 1 86 ? -3.612 5.630 -14.834 1.00 94.56 86 LYS A N 1
ATOM 681 C CA . LYS A 1 86 ? -2.968 4.318 -14.727 1.00 94.56 86 LYS A CA 1
ATOM 682 C C . LYS A 1 86 ? -2.031 4.299 -13.530 1.00 94.56 86 LYS A C 1
ATOM 684 O O . LYS A 1 86 ? -1.134 5.139 -13.462 1.00 94.56 86 LYS A O 1
ATOM 689 N N . TYR A 1 87 ? -2.216 3.310 -12.669 1.00 94.19 87 TYR A N 1
ATOM 690 C CA . TYR A 1 87 ? -1.350 3.013 -11.538 1.00 94.19 87 TYR A CA 1
ATOM 691 C C . TYR A 1 87 ? -0.619 1.703 -11.812 1.00 94.19 87 TYR A C 1
ATOM 693 O O . TYR A 1 87 ? -1.249 0.693 -12.111 1.00 94.19 87 TYR A O 1
ATOM 701 N N . TRP A 1 88 ? 0.706 1.747 -11.771 1.00 95.75 88 TRP A N 1
ATOM 702 C CA . TRP A 1 88 ? 1.615 0.695 -12.205 1.00 95.75 88 TRP A CA 1
ATOM 703 C C . TRP A 1 88 ? 2.235 -0.017 -11.006 1.00 95.75 88 TRP A C 1
ATOM 705 O O . TRP A 1 88 ? 2.525 0.615 -9.995 1.00 95.75 88 TRP A O 1
ATOM 715 N N . GLN A 1 89 ? 2.474 -1.318 -11.139 1.00 95.88 89 GLN A N 1
ATOM 716 C CA . GLN A 1 89 ? 3.156 -2.162 -10.151 1.00 95.88 89 GLN A CA 1
ATOM 717 C C . GLN A 1 89 ? 3.842 -3.341 -10.837 1.00 95.88 89 GLN A C 1
ATOM 719 O O . GLN A 1 89 ? 3.530 -3.650 -11.991 1.00 95.88 89 GLN A O 1
ATOM 724 N N . LEU A 1 90 ? 4.754 -4.007 -10.129 1.00 95.19 90 LEU A N 1
ATOM 725 C CA . LEU A 1 90 ? 5.342 -5.258 -10.599 1.00 95.19 90 LEU A CA 1
ATOM 726 C C . LEU A 1 90 ? 4.264 -6.333 -10.785 1.00 95.19 90 LEU A C 1
ATOM 728 O O . LEU A 1 90 ? 3.291 -6.401 -10.031 1.00 95.19 90 LEU A O 1
ATOM 732 N N . ALA A 1 91 ? 4.417 -7.141 -11.833 1.00 93.50 91 ALA A N 1
ATOM 733 C CA . ALA A 1 91 ? 3.418 -8.133 -12.223 1.00 93.50 91 ALA A CA 1
ATOM 734 C C . ALA A 1 91 ? 3.278 -9.281 -11.207 1.00 93.50 91 ALA A C 1
ATOM 736 O O . ALA A 1 91 ? 2.188 -9.821 -11.036 1.00 93.50 91 ALA A O 1
ATOM 737 N N . ASP A 1 92 ? 4.362 -9.634 -10.525 1.00 92.44 92 ASP A N 1
ATOM 738 C CA . ASP A 1 92 ? 4.438 -10.681 -9.505 1.00 92.44 92 ASP A CA 1
ATOM 739 C C . ASP A 1 92 ? 4.033 -10.204 -8.101 1.00 92.44 92 ASP A C 1
ATOM 741 O O . ASP A 1 92 ? 3.697 -11.025 -7.249 1.00 92.44 92 ASP A O 1
ATOM 745 N N . GLU A 1 93 ? 3.971 -8.891 -7.861 1.00 89.38 93 GLU A N 1
ATOM 746 C CA . GLU A 1 93 ? 3.635 -8.324 -6.547 1.00 89.38 93 GLU A CA 1
ATOM 747 C C . GLU A 1 93 ? 2.184 -7.836 -6.407 1.00 89.38 93 GLU A C 1
ATOM 749 O O . GLU A 1 93 ? 1.814 -7.279 -5.373 1.00 89.38 93 GLU A O 1
ATOM 754 N N . VAL A 1 94 ? 1.326 -8.056 -7.407 1.00 90.12 94 VAL A N 1
ATOM 755 C CA . VAL A 1 94 ? -0.056 -7.535 -7.429 1.00 90.12 94 VAL A CA 1
ATOM 756 C C . VAL A 1 94 ? -0.853 -7.925 -6.182 1.00 90.12 94 VAL A C 1
ATOM 758 O O . VAL A 1 94 ? -1.447 -7.067 -5.529 1.00 90.12 94 VAL A O 1
ATOM 761 N N . GLU A 1 95 ? -0.861 -9.211 -5.827 1.00 87.81 95 GLU A N 1
ATOM 762 C CA . GLU A 1 95 ? -1.611 -9.707 -4.664 1.00 87.81 95 GLU A CA 1
ATOM 763 C C . GLU A 1 95 ? -1.020 -9.199 -3.344 1.00 87.81 95 GLU A C 1
ATOM 765 O O . GLU A 1 95 ? -1.756 -8.859 -2.414 1.00 87.81 95 GLU A O 1
ATOM 770 N N . ARG A 1 96 ? 0.311 -9.081 -3.275 1.00 87.75 96 ARG A N 1
ATOM 771 C CA . ARG A 1 96 ? 1.011 -8.528 -2.113 1.00 87.75 96 ARG A CA 1
ATOM 772 C C . ARG A 1 96 ? 0.628 -7.065 -1.899 1.00 87.75 96 ARG A C 1
ATOM 774 O O . ARG A 1 96 ? 0.222 -6.699 -0.799 1.00 87.75 96 ARG A O 1
ATOM 781 N N . ASN A 1 97 ? 0.709 -6.245 -2.942 1.00 87.88 97 ASN A N 1
ATOM 782 C CA . ASN A 1 97 ? 0.389 -4.820 -2.883 1.00 87.88 97 ASN A CA 1
ATOM 783 C C . ASN A 1 97 ? -1.094 -4.577 -2.595 1.00 87.88 97 ASN A C 1
ATOM 785 O O . ASN A 1 97 ? -1.438 -3.701 -1.802 1.00 87.88 97 ASN A O 1
ATOM 789 N N . LYS A 1 98 ? -1.980 -5.407 -3.155 1.00 88.50 98 LYS A N 1
ATOM 790 C CA . LYS A 1 98 ? -3.406 -5.383 -2.819 1.00 88.50 98 LYS A CA 1
ATOM 791 C C . LYS A 1 98 ? -3.636 -5.650 -1.331 1.00 88.50 98 LYS A C 1
ATOM 793 O O . LYS A 1 98 ? -4.350 -4.891 -0.682 1.00 88.50 98 LYS A O 1
ATOM 798 N N . LEU A 1 99 ? -2.996 -6.680 -0.775 1.00 88.69 99 LEU A N 1
ATOM 799 C CA . LEU A 1 99 ? -3.096 -6.987 0.652 1.00 88.69 99 LEU A CA 1
ATOM 800 C C . LEU A 1 99 ? -2.527 -5.855 1.522 1.00 88.69 99 LEU A C 1
ATOM 802 O O . LEU A 1 99 ? -3.129 -5.516 2.536 1.00 88.69 99 LEU A O 1
ATOM 806 N N . LEU A 1 100 ? -1.415 -5.232 1.120 1.00 88.50 100 LEU A N 1
ATOM 807 C CA . LEU A 1 100 ? -0.863 -4.057 1.804 1.00 88.50 100 LEU A CA 1
ATOM 808 C C . LEU A 1 100 ? -1.846 -2.880 1.818 1.00 88.50 100 LEU A C 1
ATOM 810 O O . LEU A 1 100 ? -2.036 -2.267 2.867 1.00 88.50 100 LEU A O 1
ATOM 814 N N . SER A 1 101 ? -2.498 -2.589 0.688 1.00 87.56 101 SER A N 1
ATOM 815 C CA . SER A 1 101 ? -3.534 -1.551 0.616 1.00 87.56 101 SER A CA 1
ATOM 816 C C . SER A 1 101 ? -4.697 -1.866 1.555 1.00 87.56 101 SER A C 1
ATOM 818 O O . SER A 1 101 ? -5.078 -1.015 2.351 1.00 87.56 101 SER A O 1
ATOM 820 N N . GLU A 1 102 ? -5.205 -3.105 1.536 1.00 90.69 102 GLU A N 1
ATOM 821 C CA . GLU A 1 102 ? -6.295 -3.539 2.421 1.00 90.69 102 GLU A CA 1
ATOM 822 C C . GLU A 1 102 ? -5.930 -3.374 3.908 1.00 90.69 102 GLU A C 1
ATOM 824 O O . GLU A 1 102 ? -6.766 -2.955 4.712 1.00 90.69 102 GLU A O 1
ATOM 829 N N . VAL A 1 103 ? -4.680 -3.670 4.283 1.00 90.38 103 VAL A N 1
ATOM 830 C CA . VAL A 1 103 ? -4.180 -3.446 5.647 1.00 90.38 103 VAL A CA 1
ATOM 831 C C . VAL A 1 103 ? -4.136 -1.964 5.991 1.00 90.38 103 VAL A C 1
ATOM 833 O O . VAL A 1 103 ? -4.643 -1.577 7.043 1.00 90.38 103 VAL A O 1
ATOM 836 N N . ASN A 1 104 ? -3.552 -1.138 5.126 1.00 89.00 104 ASN A N 1
ATOM 837 C CA . ASN A 1 104 ? -3.429 0.296 5.370 1.00 89.00 104 ASN A CA 1
ATOM 838 C C . ASN A 1 104 ? -4.803 0.958 5.523 1.00 89.00 104 ASN A C 1
ATOM 840 O O . ASN A 1 104 ? -5.005 1.720 6.469 1.00 89.00 104 ASN A O 1
ATOM 844 N N . ASP A 1 105 ? -5.757 0.611 4.658 1.00 89.19 105 ASP A N 1
ATOM 845 C CA . ASP A 1 105 ? -7.127 1.125 4.707 1.00 89.19 105 ASP A CA 1
ATOM 846 C C . ASP A 1 105 ? -7.834 0.703 6.003 1.00 89.19 105 ASP A C 1
ATOM 848 O O . ASP A 1 105 ? -8.475 1.520 6.671 1.00 89.19 105 ASP A O 1
ATOM 852 N N . ALA A 1 106 ? -7.675 -0.560 6.416 1.00 90.69 106 ALA A N 1
ATOM 853 C CA . ALA A 1 106 ? -8.257 -1.061 7.658 1.00 90.69 106 ALA A CA 1
ATOM 854 C C . ALA A 1 106 ? -7.646 -0.394 8.902 1.00 90.69 106 ALA A C 1
ATOM 856 O O . ALA A 1 106 ? -8.380 -0.013 9.816 1.00 90.69 106 ALA A O 1
ATOM 857 N N . CYS A 1 107 ? -6.323 -0.215 8.937 1.00 89.56 107 CYS A N 1
ATOM 858 C CA . CYS A 1 107 ? -5.627 0.493 10.012 1.00 89.56 107 CYS A CA 1
ATOM 859 C C . CYS A 1 107 ? -6.021 1.976 10.060 1.00 89.56 107 CYS A C 1
ATOM 861 O O . CYS A 1 107 ? -6.230 2.531 11.139 1.00 89.56 107 CYS A O 1
ATOM 863 N N . TRP A 1 108 ? -6.164 2.629 8.904 1.00 88.31 108 TRP A N 1
ATOM 864 C CA . TRP A 1 108 ? -6.619 4.015 8.828 1.00 88.31 108 TRP A CA 1
ATOM 865 C C . TRP A 1 108 ? -8.045 4.169 9.361 1.00 88.31 108 TRP A C 1
ATOM 867 O O . TRP A 1 108 ? -8.306 5.052 10.178 1.00 88.31 108 TRP A O 1
ATOM 877 N N . LEU A 1 109 ? -8.948 3.264 8.979 1.00 88.50 109 LEU A N 1
ATOM 878 C CA . LEU A 1 109 ? -10.312 3.242 9.496 1.00 88.50 109 LEU A CA 1
ATOM 879 C C . LEU A 1 109 ? -10.331 2.995 11.014 1.00 88.50 109 LEU A C 1
ATOM 881 O O . LEU A 1 109 ? -11.038 3.684 11.745 1.00 88.50 109 LEU A O 1
ATOM 885 N N . ALA A 1 110 ? -9.505 2.072 11.510 1.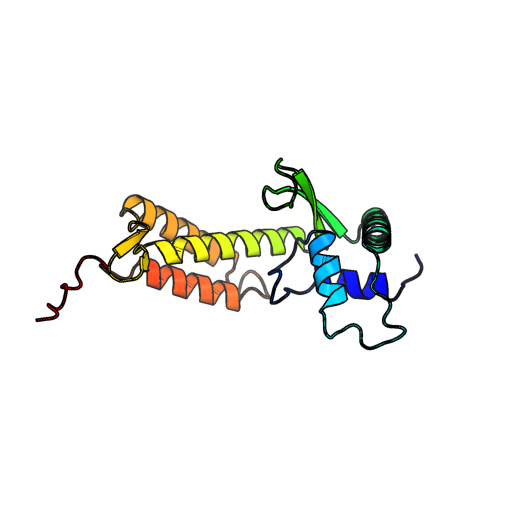00 88.50 110 ALA A N 1
ATOM 886 C CA . ALA A 1 110 ? -9.389 1.764 12.935 1.00 88.50 110 ALA A CA 1
ATOM 887 C C . ALA A 1 110 ? -8.975 2.977 13.787 1.00 88.50 110 ALA A C 1
ATOM 889 O O . ALA A 1 110 ? -9.496 3.154 14.889 1.00 88.50 110 ALA A O 1
ATOM 890 N N . ARG A 1 111 ? -8.105 3.859 13.270 1.00 86.12 111 ARG A N 1
ATOM 891 C CA . ARG A 1 111 ? -7.702 5.105 13.956 1.00 86.12 111 ARG A CA 1
ATOM 892 C C . ARG A 1 111 ? -8.870 6.055 14.226 1.00 86.12 111 ARG A C 1
ATOM 894 O O . ARG A 1 111 ? -8.768 6.897 15.109 1.00 86.12 111 ARG A O 1
ATOM 901 N N . ARG A 1 112 ? -9.975 5.922 13.491 1.00 85.50 112 ARG A N 1
ATOM 902 C CA . ARG A 1 112 ? -11.174 6.761 13.627 1.00 85.50 112 ARG A CA 1
ATOM 903 C C . ARG A 1 112 ? -12.222 6.183 14.577 1.00 85.50 112 ARG A C 1
ATOM 905 O O . ARG A 1 112 ? -13.246 6.820 14.800 1.00 85.50 112 ARG A O 1
ATOM 912 N N . ALA A 1 113 ? -11.979 5.009 15.166 1.00 84.88 113 ALA A N 1
ATOM 913 C CA . ALA A 1 113 ? -12.964 4.313 15.997 1.00 84.88 113 ALA A CA 1
ATOM 914 C C . ALA A 1 113 ? -13.500 5.155 17.166 1.00 84.88 113 ALA A C 1
ATOM 916 O O . ALA A 1 113 ? -14.692 5.090 17.467 1.00 84.88 113 ALA A O 1
ATOM 917 N N . HIS A 1 114 ? -12.647 5.980 17.780 1.00 82.38 114 HIS A N 1
ATOM 918 C CA . HIS A 1 114 ? -13.012 6.817 18.931 1.00 82.38 114 HIS A CA 1
ATOM 919 C C . HIS A 1 114 ? -13.315 8.272 18.567 1.00 82.38 114 HIS A C 1
ATOM 921 O O . HIS A 1 114 ? -13.591 9.069 19.457 1.00 82.38 114 HIS A O 1
ATOM 927 N N . GLY A 1 115 ? -13.313 8.618 17.277 1.00 78.81 115 GLY A N 1
ATOM 928 C CA . GLY A 1 115 ? -13.490 9.988 16.795 1.00 78.81 115 GLY A CA 1
ATOM 929 C C . GLY A 1 115 ? -12.212 10.828 16.859 1.00 78.81 115 GLY A C 1
ATOM 930 O O . GLY A 1 115 ? -11.157 10.372 17.299 1.00 78.81 115 GLY A O 1
ATOM 931 N N . VAL A 1 116 ? -12.303 12.075 16.392 1.00 79.31 116 VAL A N 1
ATOM 932 C CA . VAL A 1 116 ? -11.180 13.026 16.367 1.00 79.31 116 VAL A CA 1
ATOM 933 C C . VAL A 1 116 ? -11.595 14.331 17.035 1.00 79.31 116 VAL A C 1
ATOM 935 O O . VAL A 1 116 ? -12.574 14.961 16.629 1.00 79.31 116 VAL A O 1
ATOM 938 N N . LEU A 1 117 ? -10.819 14.752 18.036 1.00 71.25 117 LEU A N 1
ATOM 939 C CA . LEU A 1 117 ? -10.927 16.066 18.668 1.00 71.25 117 LEU A CA 1
ATOM 940 C C . LEU A 1 117 ? -9.874 17.017 18.090 1.00 71.25 117 LEU A C 1
ATOM 942 O O . LEU A 1 117 ? -8.689 16.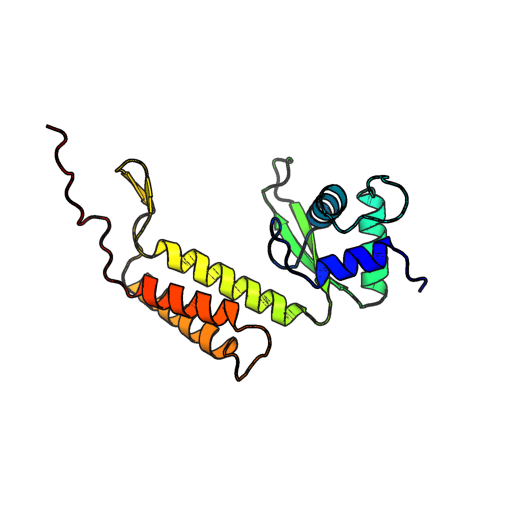691 18.059 1.00 71.25 117 LEU A O 1
ATOM 946 N N . LEU A 1 118 ? -10.292 18.219 17.697 1.00 71.12 118 LEU A N 1
ATOM 947 C CA . LEU A 1 118 ? -9.408 19.332 17.338 1.00 71.12 118 LEU A CA 1
ATOM 948 C C . LEU A 1 118 ? -9.895 20.589 18.060 1.00 71.12 118 LEU A C 1
ATOM 950 O O . LEU A 1 118 ? -11.073 20.927 18.001 1.00 71.12 118 LEU A O 1
ATOM 954 N N . PHE A 1 119 ? -8.984 21.277 18.755 1.00 74.06 119 PHE A N 1
ATOM 955 C CA . PHE A 1 119 ? -9.267 22.528 19.478 1.00 74.06 119 PHE A CA 1
ATOM 956 C C . PHE A 1 119 ? -10.487 22.461 20.422 1.00 74.06 119 PHE A C 1
ATOM 958 O O . PHE A 1 119 ? -11.260 23.408 20.521 1.00 74.06 119 PHE A O 1
ATOM 965 N N . GLY A 1 120 ? -10.678 21.329 21.109 1.00 65.25 120 GLY A N 1
ATOM 966 C CA . GLY A 1 120 ? -11.796 21.126 22.041 1.00 65.25 120 GLY A CA 1
ATOM 967 C C . GLY A 1 120 ? -13.150 20.836 21.378 1.00 65.25 120 GLY A C 1
ATOM 968 O O . GLY A 1 120 ? -14.126 20.616 22.088 1.00 65.25 120 GLY A O 1
ATOM 969 N N . GLY A 1 121 ? -13.213 20.797 20.044 1.00 61.06 121 GLY A N 1
ATOM 970 C CA . GLY A 1 121 ? -14.388 20.394 19.276 1.00 61.06 121 GLY A CA 1
ATOM 971 C C . GLY A 1 121 ? -14.236 18.999 18.669 1.00 61.06 121 GLY A C 1
ATOM 972 O O . GLY A 1 121 ? -13.147 18.598 18.254 1.00 61.06 121 GLY A O 1
ATOM 973 N N . LEU A 1 122 ? -15.343 18.261 18.593 1.00 68.62 122 LEU A N 1
ATOM 974 C CA . LEU A 1 122 ? -15.413 16.989 17.877 1.00 68.62 122 LEU A CA 1
ATOM 975 C C . LEU A 1 122 ? -15.500 17.257 16.372 1.00 68.62 122 LEU A C 1
ATOM 977 O O . LEU A 1 122 ? -16.498 17.791 15.894 1.00 68.62 122 LEU A O 1
ATOM 981 N N . VAL A 1 123 ? -14.451 16.894 15.637 1.00 75.75 123 VAL A N 1
ATOM 982 C CA . VAL A 1 12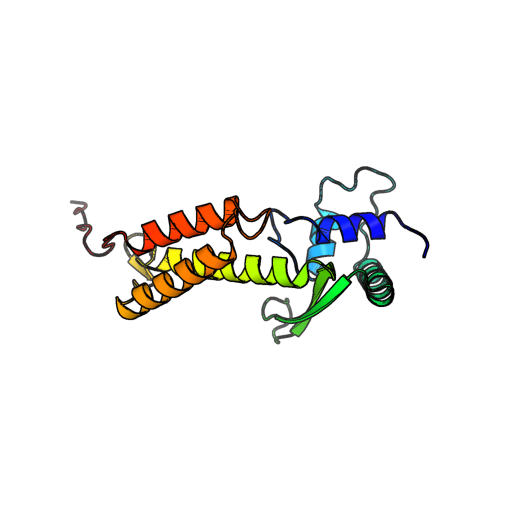3 ? -14.389 17.034 14.173 1.00 75.75 123 VAL A CA 1
ATOM 983 C C . VAL A 1 123 ? -14.909 15.784 13.478 1.00 75.75 123 VAL A C 1
ATOM 985 O O . VAL A 1 123 ? -15.561 15.880 12.443 1.00 75.75 123 VAL A O 1
ATOM 988 N N . GLU A 1 124 ? -14.678 14.614 14.069 1.00 77.25 124 GLU A N 1
ATOM 989 C CA . GLU A 1 124 ? -15.190 13.345 13.560 1.00 77.25 124 GLU A CA 1
ATOM 990 C C . GLU A 1 124 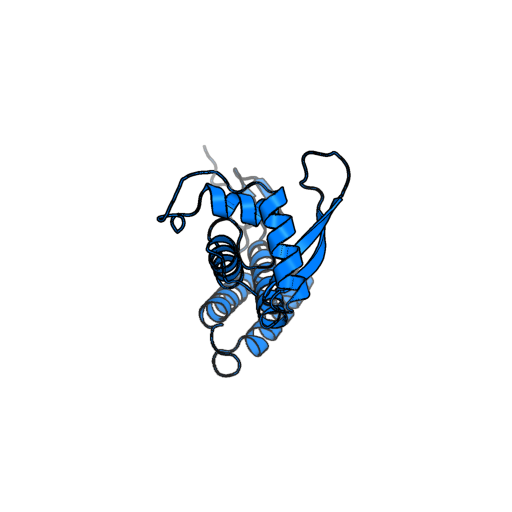? -15.837 12.561 14.697 1.00 77.25 124 GLU A C 1
ATOM 992 O O . GLU A 1 124 ? -15.233 12.373 15.756 1.00 77.25 124 GLU A O 1
ATOM 997 N N . LYS A 1 125 ? -17.088 12.137 14.488 1.00 78.31 125 LYS A N 1
ATOM 998 C CA . LYS A 1 125 ? -17.861 11.407 15.493 1.00 78.31 125 LYS A CA 1
ATOM 999 C C . LYS A 1 125 ? -17.262 10.008 15.710 1.00 78.31 125 LYS A C 1
ATOM 1001 O O . LYS A 1 125 ? -16.884 9.379 14.722 1.00 78.31 125 LYS A O 1
ATOM 1006 N N . PRO A 1 126 ? -17.216 9.500 16.958 1.00 84.50 126 PRO A N 1
ATOM 1007 C CA . PRO A 1 126 ? -16.863 8.111 17.213 1.00 84.50 126 PRO A CA 1
ATOM 1008 C C . PRO A 1 126 ? -17.772 7.155 16.442 1.00 84.50 126 PRO A C 1
ATOM 1010 O O . PRO A 1 126 ? -18.958 7.440 16.235 1.00 84.50 126 PRO A O 1
ATOM 1013 N N . MET A 1 127 ? -17.212 6.013 16.059 1.00 86.00 127 MET A N 1
ATOM 1014 C CA . MET A 1 127 ? -17.977 4.930 15.451 1.00 86.00 127 MET A CA 1
ATOM 1015 C C . MET A 1 127 ? -18.972 4.355 16.457 1.00 86.00 127 MET A C 1
ATOM 1017 O O . MET A 1 127 ? -18.693 4.302 17.659 1.00 86.00 127 MET A O 1
ATOM 1021 N N . ASP A 1 128 ? -20.121 3.903 15.961 1.00 87.50 128 ASP A N 1
ATOM 1022 C CA . ASP A 1 128 ? -21.037 3.117 16.783 1.00 87.50 128 ASP A CA 1
ATOM 1023 C C . ASP A 1 128 ? -20.471 1.710 17.062 1.00 87.50 128 ASP A C 1
ATOM 1025 O O . ASP A 1 128 ? -19.503 1.259 16.442 1.00 87.50 128 ASP A O 1
ATOM 1029 N N . GLU A 1 129 ? -21.057 1.006 18.032 1.00 85.25 129 GLU A N 1
ATOM 1030 C CA . GLU A 1 129 ? -20.573 -0.323 18.431 1.00 85.25 129 GLU A CA 1
ATOM 1031 C C . GLU A 1 129 ? -20.661 -1.347 17.285 1.00 85.25 129 GLU A C 1
ATOM 1033 O O . GLU A 1 129 ? -19.751 -2.156 17.116 1.00 85.25 129 GLU A O 1
ATOM 1038 N N . GLY A 1 130 ? -21.681 -1.265 16.423 1.00 87.62 130 GLY A N 1
ATOM 1039 C CA . GLY A 1 130 ? -21.808 -2.158 15.264 1.00 87.62 130 GLY A CA 1
ATOM 1040 C C . GLY A 1 130 ? -20.702 -1.942 14.223 1.00 87.62 130 GLY A C 1
ATOM 1041 O O . GLY A 1 130 ? -20.138 -2.896 13.682 1.00 87.62 130 GLY A O 1
ATOM 1042 N N . GLN A 1 131 ? -20.331 -0.688 13.972 1.00 88.00 131 GLN A N 1
ATOM 1043 C CA . GLN A 1 131 ? -19.212 -0.303 13.119 1.00 88.00 131 GLN A CA 1
ATOM 1044 C C . GLN A 1 131 ? -17.885 -0.768 13.717 1.00 88.00 131 GLN A C 1
ATOM 1046 O O . GLN A 1 131 ? -17.072 -1.357 13.000 1.00 88.00 131 GLN A O 1
ATOM 1051 N N . LYS A 1 132 ? -17.673 -0.577 15.026 1.00 87.88 132 LYS A N 1
ATOM 1052 C CA . LYS A 1 132 ? -16.476 -1.075 15.722 1.00 87.88 132 LYS A CA 1
ATOM 1053 C C . LYS A 1 132 ? -16.357 -2.594 15.623 1.00 87.88 132 LYS A C 1
ATOM 1055 O O . LYS A 1 132 ? -15.276 -3.096 15.310 1.00 87.88 132 LYS A O 1
ATOM 1060 N N . GLU A 1 133 ? -17.446 -3.335 15.818 1.00 89.62 133 GLU A N 1
ATOM 1061 C CA . GLU A 1 133 ? -17.465 -4.794 15.654 1.00 89.62 133 GLU A CA 1
ATOM 1062 C C . GLU A 1 133 ? -17.086 -5.220 14.230 1.00 89.62 133 GLU A C 1
ATOM 1064 O O . GLU A 1 133 ? -16.278 -6.140 14.046 1.00 89.62 133 GLU A O 1
ATOM 1069 N N . GLN A 1 134 ? -17.603 -4.524 13.214 1.00 91.06 134 GLN A N 1
ATOM 1070 C CA . GLN A 1 134 ? -17.268 -4.801 11.820 1.00 91.06 134 GLN A CA 1
ATOM 1071 C C . GLN A 1 134 ? -15.791 -4.510 11.514 1.00 91.06 134 GLN A C 1
ATOM 1073 O O . GLN A 1 134 ? -15.130 -5.313 10.848 1.00 91.06 134 GLN A O 1
ATOM 1078 N N . VAL A 1 135 ? -15.241 -3.411 12.039 1.00 91.31 135 VAL A N 1
ATOM 1079 C CA . VAL A 1 135 ? -13.810 -3.087 11.923 1.00 91.31 135 VAL A CA 1
ATOM 1080 C C . VAL A 1 135 ? -12.960 -4.155 12.611 1.00 91.31 135 VAL A C 1
ATOM 1082 O O . VAL A 1 135 ? -12.017 -4.665 12.009 1.00 91.31 135 VAL A O 1
ATOM 1085 N N . ILE A 1 136 ? -13.324 -4.581 13.824 1.00 92.19 136 ILE A N 1
ATOM 1086 C CA . ILE A 1 136 ? -12.641 -5.663 14.552 1.00 92.19 136 ILE A CA 1
ATOM 1087 C C . ILE A 1 136 ? -12.636 -6.960 13.736 1.00 92.19 136 ILE A C 1
ATOM 1089 O O . ILE A 1 136 ? -11.609 -7.643 13.662 1.00 92.19 136 ILE A O 1
ATOM 1093 N N . LYS A 1 137 ? -13.769 -7.321 13.125 1.00 93.62 137 LYS A N 1
ATOM 1094 C CA . LYS A 1 137 ? -13.881 -8.515 12.278 1.00 93.62 137 LYS A CA 1
ATOM 1095 C C . LYS A 1 137 ? -12.950 -8.424 11.067 1.00 93.62 137 LYS A C 1
ATOM 1097 O O . LYS A 1 137 ? -12.234 -9.387 10.790 1.00 93.62 137 LYS A O 1
ATOM 1102 N N . ASN A 1 138 ? -12.915 -7.272 10.400 1.00 93.00 138 ASN A N 1
ATOM 1103 C CA . ASN A 1 138 ? -12.042 -7.034 9.251 1.00 93.00 138 ASN A CA 1
ATOM 1104 C C . ASN A 1 138 ? -10.556 -7.093 9.643 1.00 93.00 138 ASN A C 1
ATOM 1106 O O . ASN A 1 138 ? -9.787 -7.803 8.996 1.00 93.00 138 ASN A O 1
ATOM 1110 N N . LEU A 1 139 ? -10.160 -6.437 10.740 1.00 92.88 139 LEU A N 1
ATOM 1111 C CA . LEU A 1 139 ? -8.783 -6.463 11.251 1.00 92.88 139 LEU A CA 1
ATOM 1112 C C . LEU A 1 139 ? -8.328 -7.891 11.573 1.00 92.88 139 LEU A C 1
ATOM 1114 O O . LEU A 1 139 ? -7.251 -8.305 11.152 1.00 92.88 139 LEU A O 1
ATOM 1118 N N . LYS A 1 140 ? -9.163 -8.685 12.257 1.00 93.81 140 LYS A N 1
ATOM 1119 C CA . LYS A 1 140 ? -8.857 -10.096 12.552 1.00 93.81 140 LYS A CA 1
ATOM 1120 C C . LYS A 1 140 ? -8.697 -10.938 11.286 1.00 93.81 140 LYS A C 1
ATOM 1122 O O . LYS A 1 140 ? -7.795 -11.771 11.227 1.00 93.81 140 LYS A O 1
ATOM 1127 N N . ALA A 1 141 ? -9.560 -10.739 10.290 1.00 93.69 141 ALA A N 1
ATOM 1128 C CA . ALA A 1 141 ? -9.468 -11.455 9.020 1.00 93.69 141 ALA A CA 1
ATOM 1129 C C . ALA A 1 141 ? -8.162 -11.121 8.280 1.00 93.69 141 ALA A C 1
ATOM 1131 O O . ALA A 1 141 ? -7.497 -12.021 7.769 1.00 93.69 141 ALA A O 1
ATOM 1132 N N . LEU A 1 142 ? -7.758 -9.847 8.277 1.00 93.00 142 LEU A N 1
ATOM 1133 C CA . LEU A 1 142 ? -6.488 -9.417 7.691 1.00 93.00 142 LEU A CA 1
ATOM 1134 C C . LEU A 1 142 ? -5.293 -9.980 8.461 1.00 93.00 142 LEU A C 1
ATOM 1136 O O . LEU A 1 142 ? -4.416 -10.556 7.830 1.00 93.00 142 LEU A O 1
ATOM 1140 N N . MET A 1 143 ? -5.306 -9.953 9.798 1.00 91.50 143 MET A N 1
ATOM 1141 C CA . MET A 1 143 ? -4.257 -10.572 10.623 1.00 91.50 143 MET A CA 1
ATOM 1142 C C . MET A 1 143 ? -4.065 -12.061 10.317 1.00 91.50 143 MET A C 1
ATOM 1144 O O . MET A 1 143 ? -2.943 -12.556 10.298 1.00 91.50 143 MET A O 1
ATOM 1148 N N . GLN A 1 144 ? -5.148 -12.802 10.070 1.00 91.31 144 GLN A N 1
ATOM 1149 C CA . GLN A 1 144 ? -5.050 -14.221 9.715 1.00 91.31 144 GLN A CA 1
ATOM 1150 C C . GLN A 1 144 ? -4.416 -14.459 8.340 1.00 91.31 144 GLN A C 1
ATOM 1152 O O . GLN A 1 144 ? -3.843 -15.534 8.134 1.00 91.31 144 GLN A O 1
ATOM 1157 N N . ARG A 1 145 ? -4.555 -13.500 7.415 1.00 88.75 145 ARG A N 1
ATOM 1158 C CA . ARG A 1 145 ? -3.981 -13.527 6.061 1.00 88.75 145 ARG A CA 1
ATOM 1159 C C . ARG A 1 145 ? -2.537 -13.029 6.037 1.00 88.75 145 ARG A C 1
ATOM 1161 O O . ARG A 1 145 ? -1.761 -13.532 5.241 1.00 88.75 145 ARG A O 1
ATOM 1168 N N . THR A 1 146 ? -2.180 -12.091 6.911 1.00 88.50 146 THR A N 1
ATOM 1169 C CA . THR A 1 146 ? -0.840 -11.485 7.015 1.00 88.50 146 THR A CA 1
ATOM 1170 C C . THR A 1 146 ? 0.018 -12.087 8.126 1.00 88.50 146 THR A C 1
ATOM 1172 O O . THR A 1 146 ? 1.046 -11.521 8.489 1.00 88.50 146 THR A O 1
ATOM 1175 N N . HIS A 1 147 ? -0.396 -13.220 8.699 1.00 89.06 147 HIS A N 1
ATOM 1176 C CA . HIS A 1 147 ? 0.358 -13.876 9.762 1.00 89.06 147 HIS A CA 1
ATOM 1177 C C . HIS A 1 147 ? 1.762 -14.260 9.259 1.00 89.06 147 HIS A C 1
ATOM 1179 O O . HIS A 1 147 ? 1.846 -14.907 8.210 1.00 89.06 147 HIS A O 1
ATOM 1185 N N . PRO A 1 148 ? 2.844 -13.935 9.994 1.00 86.19 148 PRO A N 1
ATOM 1186 C CA . PRO A 1 148 ? 4.218 -14.158 9.531 1.00 86.19 148 PRO A CA 1
ATOM 1187 C C . PRO A 1 148 ? 4.516 -15.632 9.215 1.00 86.19 148 PRO A C 1
ATOM 1189 O O . PRO A 1 148 ? 5.224 -15.917 8.259 1.00 86.19 148 PRO A O 1
ATOM 1192 N N . ASP A 1 149 ? 3.899 -16.569 9.943 1.00 84.56 149 ASP A N 1
ATOM 1193 C CA . ASP A 1 149 ? 4.028 -18.013 9.671 1.00 84.56 149 ASP A CA 1
ATOM 1194 C C . ASP A 1 149 ? 3.397 -18.470 8.342 1.00 84.56 149 ASP A C 1
ATOM 1196 O O . ASP A 1 149 ? 3.666 -19.576 7.880 1.00 84.56 149 ASP A O 1
ATOM 1200 N N . LYS A 1 150 ? 2.501 -17.670 7.750 1.00 81.69 150 LYS A N 1
ATOM 1201 C CA . LYS A 1 150 ? 1.794 -18.012 6.504 1.00 81.69 150 LYS A CA 1
ATOM 1202 C C . LYS A 1 150 ? 2.318 -17.246 5.300 1.00 81.69 150 LYS A C 1
ATOM 1204 O O . LYS A 1 150 ? 2.251 -17.765 4.189 1.00 81.69 150 LYS A O 1
ATOM 1209 N N . VAL A 1 151 ? 2.758 -16.007 5.510 1.00 80.44 151 VAL A N 1
ATOM 1210 C CA . VAL A 1 151 ? 3.227 -15.117 4.448 1.00 80.44 151 VAL A CA 1
ATOM 1211 C C . VAL A 1 151 ? 4.442 -14.345 4.953 1.00 80.44 151 VAL A C 1
ATOM 1213 O O . VAL A 1 151 ? 4.346 -13.554 5.893 1.00 80.44 151 VAL A O 1
ATOM 1216 N N . GLU A 1 152 ? 5.588 -14.563 4.311 1.00 80.69 152 GLU A N 1
ATOM 1217 C CA . GLU A 1 152 ? 6.824 -13.850 4.627 1.00 80.69 152 GLU A CA 1
ATOM 1218 C C . GLU A 1 152 ? 6.717 -12.354 4.271 1.00 80.69 152 GLU A C 1
ATOM 1220 O O . GLU A 1 152 ? 6.017 -11.957 3.339 1.00 80.69 152 GLU A O 1
ATOM 1225 N N . GLY A 1 153 ? 7.420 -11.501 5.023 1.00 81.19 153 GLY A N 1
ATOM 1226 C CA . GLY A 1 153 ? 7.529 -10.066 4.724 1.00 81.19 153 GLY A CA 1
ATOM 1227 C C . GLY A 1 153 ? 6.380 -9.173 5.218 1.00 81.19 153 GLY A C 1
ATOM 1228 O O . GLY A 1 153 ? 6.398 -7.982 4.920 1.00 81.19 153 GLY A O 1
ATOM 1229 N N . PHE A 1 154 ? 5.420 -9.702 5.991 1.00 85.12 154 PHE A N 1
ATOM 1230 C CA . PHE A 1 154 ? 4.285 -8.941 6.554 1.00 85.12 154 PHE A CA 1
ATOM 1231 C C . PHE A 1 154 ? 4.378 -8.650 8.063 1.00 85.12 154 PHE A C 1
ATOM 1233 O O . PHE A 1 154 ? 3.413 -8.186 8.669 1.00 85.12 154 PHE A O 1
ATOM 1240 N N . THR A 1 155 ? 5.523 -8.906 8.700 1.00 87.44 155 THR A N 1
ATOM 1241 C CA . THR A 1 155 ? 5.689 -8.783 10.160 1.00 87.44 155 THR A CA 1
ATOM 1242 C C . THR A 1 155 ? 5.304 -7.402 10.699 1.00 87.44 155 THR A C 1
ATOM 1244 O O . THR A 1 155 ? 4.626 -7.307 11.720 1.00 87.44 155 THR A O 1
ATOM 1247 N N . GLU A 1 156 ? 5.697 -6.327 10.015 1.00 87.19 156 GLU A N 1
ATOM 1248 C CA . GLU A 1 156 ? 5.388 -4.958 10.447 1.00 87.19 156 GLU A CA 1
ATOM 1249 C C . GLU A 1 156 ? 3.899 -4.632 10.281 1.00 87.19 156 GLU A C 1
ATOM 1251 O O . GLU A 1 156 ? 3.270 -4.091 11.187 1.00 87.19 156 GLU A O 1
ATOM 1256 N N . GLN A 1 157 ? 3.290 -5.046 9.172 1.00 88.75 157 GLN A N 1
ATOM 1257 C CA . GLN A 1 157 ? 1.854 -4.894 8.937 1.00 88.75 157 GLN A CA 1
ATOM 1258 C C . GLN A 1 157 ? 1.028 -5.692 9.945 1.00 88.75 157 GLN A C 1
ATOM 1260 O O . GLN A 1 157 ? -0.007 -5.226 10.418 1.00 88.75 157 GLN A O 1
ATOM 1265 N N . PHE A 1 158 ? 1.495 -6.881 10.318 1.00 90.06 158 PHE A N 1
ATOM 1266 C CA . PHE A 1 158 ? 0.864 -7.684 11.354 1.00 90.06 158 PHE A CA 1
ATOM 1267 C C . PHE A 1 158 ? 0.895 -6.976 12.717 1.00 90.06 158 PHE A C 1
ATOM 1269 O O . PHE A 1 158 ? -0.137 -6.916 13.386 1.00 90.06 158 PHE A O 1
ATOM 1276 N N . LYS A 1 159 ? 2.027 -6.367 13.101 1.00 90.88 159 LYS A N 1
ATOM 1277 C CA . LYS A 1 159 ? 2.117 -5.534 14.317 1.00 90.88 159 LYS A CA 1
ATOM 1278 C C . LYS A 1 159 ? 1.166 -4.336 14.260 1.00 90.88 159 LYS A C 1
ATOM 1280 O O . LYS A 1 159 ? 0.415 -4.115 15.205 1.00 90.88 159 LYS A O 1
ATOM 1285 N N . GLN A 1 160 ? 1.115 -3.617 13.137 1.00 89.75 160 GLN A N 1
ATOM 1286 C CA . GLN A 1 160 ? 0.199 -2.480 12.963 1.00 89.75 160 GLN A CA 1
ATOM 1287 C C . GLN A 1 160 ? -1.275 -2.885 13.111 1.00 89.75 160 GLN A C 1
ATOM 1289 O O . GLN A 1 160 ? -2.069 -2.157 13.713 1.00 89.75 160 GLN A O 1
ATOM 1294 N N . LEU A 1 161 ? -1.655 -4.057 12.595 1.00 91.56 161 LEU A N 1
ATOM 1295 C CA . LEU A 1 161 ? -3.002 -4.602 12.770 1.00 91.56 161 LEU A CA 1
ATOM 1296 C C . LEU A 1 161 ? -3.285 -4.971 14.232 1.00 91.56 161 LEU A C 1
ATOM 1298 O O . LEU A 1 161 ? -4.394 -4.728 14.707 1.00 91.56 161 LEU A O 1
ATOM 1302 N N . GLN A 1 162 ? -2.306 -5.528 14.956 1.00 92.62 162 GLN A N 1
ATOM 1303 C CA . GLN A 1 162 ? -2.435 -5.815 16.390 1.00 92.62 162 GLN A CA 1
ATOM 1304 C C . GLN A 1 162 ? -2.663 -4.538 17.202 1.00 92.62 162 GLN A C 1
ATOM 1306 O O . GLN A 1 162 ? -3.583 -4.489 18.020 1.00 92.62 162 GLN A O 1
ATOM 1311 N N . GLU A 1 163 ? -1.863 -3.504 16.948 1.00 92.38 163 GLU A N 1
ATOM 1312 C CA . GLU A 1 163 ? -1.992 -2.193 17.587 1.00 92.38 163 GLU A CA 1
ATOM 1313 C C . GLU A 1 163 ? -3.349 -1.556 17.276 1.00 92.38 163 GLU A C 1
ATOM 1315 O O . GLU A 1 163 ? -4.053 -1.114 18.183 1.00 92.38 163 GLU A O 1
ATOM 1320 N N . SER A 1 164 ? -3.765 -1.589 16.008 1.00 90.81 164 SER A N 1
ATOM 1321 C CA . SER A 1 164 ? -5.063 -1.067 15.570 1.00 90.81 164 SER A CA 1
ATOM 1322 C C . SER A 1 164 ? -6.225 -1.819 16.222 1.00 90.81 164 SER A C 1
ATOM 1324 O O . SER A 1 164 ? -7.188 -1.208 16.679 1.00 90.81 164 SER A O 1
ATOM 1326 N N . LEU A 1 165 ? -6.134 -3.146 16.335 1.00 91.56 165 LEU A N 1
ATOM 1327 C CA . LEU A 1 165 ? -7.150 -3.960 16.997 1.00 91.56 165 LEU A CA 1
ATOM 1328 C C . LEU A 1 165 ? -7.238 -3.655 18.498 1.00 91.56 165 LEU A C 1
ATOM 1330 O O . LEU A 1 165 ? -8.342 -3.575 19.043 1.00 91.56 165 LEU A O 1
ATOM 1334 N N . ALA A 1 166 ? -6.095 -3.500 19.169 1.00 90.38 166 ALA A N 1
ATOM 1335 C CA . ALA A 1 166 ? -6.044 -3.103 20.572 1.00 90.38 166 ALA A CA 1
ATOM 1336 C C . ALA A 1 166 ? -6.634 -1.700 20.772 1.00 90.38 166 ALA A C 1
ATOM 1338 O O . ALA A 1 166 ? -7.421 -1.494 21.695 1.00 90.38 166 ALA A O 1
ATOM 1339 N N . TYR A 1 167 ? -6.329 -0.771 19.864 1.00 88.75 167 TYR A N 1
ATOM 1340 C CA . TYR A 1 167 ? -6.871 0.581 19.876 1.00 88.75 167 TYR A CA 1
ATOM 1341 C C . TYR A 1 167 ? -8.396 0.585 19.754 1.00 88.75 167 TYR A C 1
ATOM 1343 O O . TYR A 1 167 ? -9.060 1.137 20.625 1.00 88.75 167 TYR A O 1
ATOM 1351 N N . VAL A 1 168 ? -8.984 -0.087 18.758 1.00 87.81 168 VAL A N 1
ATOM 1352 C CA . VAL A 1 168 ? -10.453 -0.119 18.573 1.00 87.81 168 VAL A CA 1
ATOM 1353 C C . VAL A 1 168 ? -11.173 -0.708 19.792 1.00 87.81 168 VAL A C 1
ATOM 1355 O O . VAL A 1 168 ? -12.259 -0.261 20.144 1.00 87.81 168 VAL A O 1
ATOM 1358 N N . ARG A 1 169 ? -10.555 -1.688 20.461 1.00 89.12 169 ARG A N 1
ATOM 1359 C CA . ARG A 1 169 ? -11.086 -2.329 21.677 1.00 89.12 169 ARG A CA 1
ATOM 1360 C C . ARG A 1 169 ? -10.922 -1.507 22.948 1.00 89.12 169 ARG A C 1
ATOM 1362 O O . ARG A 1 169 ? -11.510 -1.861 23.967 1.00 89.12 169 ARG A O 1
ATOM 1369 N N . SER A 1 170 ? -10.076 -0.486 22.933 1.00 84.38 170 SER A N 1
ATOM 1370 C CA . SER A 1 170 ? -9.910 0.366 24.103 1.00 84.38 170 SER A CA 1
ATOM 1371 C C . SER A 1 170 ? -11.192 1.171 24.331 1.00 84.38 170 SER A C 1
ATOM 1373 O O . SER A 1 170 ? -11.773 1.699 23.390 1.00 84.38 170 SER A O 1
ATOM 1375 N N . ASN A 1 171 ? -11.656 1.269 25.576 1.00 69.19 171 ASN A N 1
ATOM 1376 C CA . ASN A 1 171 ? -12.836 2.068 25.930 1.00 69.19 171 ASN A CA 1
ATOM 1377 C C . ASN A 1 171 ? -12.464 3.553 26.066 1.00 69.19 171 ASN A C 1
ATOM 1379 O O . ASN A 1 171 ? -12.694 4.167 27.107 1.00 69.19 171 ASN A O 1
ATOM 1383 N N . ILE A 1 172 ? -11.817 4.118 25.045 1.00 73.12 172 ILE A N 1
ATOM 1384 C CA . ILE A 1 172 ? -11.485 5.542 25.019 1.00 73.12 172 ILE A CA 1
ATOM 1385 C C . ILE A 1 172 ? -12.760 6.308 24.681 1.00 73.12 172 ILE A C 1
ATOM 1387 O O . ILE A 1 172 ? -13.213 6.314 23.540 1.00 73.12 172 ILE A O 1
ATOM 1391 N N . ASP A 1 173 ? -13.330 6.975 25.679 1.00 67.19 173 ASP A N 1
ATOM 1392 C CA . ASP A 1 173 ? -14.426 7.912 25.472 1.00 67.19 173 ASP A CA 1
ATOM 1393 C C . ASP A 1 173 ? -13.883 9.344 25.409 1.00 67.19 173 ASP A C 1
ATOM 1395 O O . ASP A 1 173 ? -13.609 9.975 26.435 1.00 67.19 173 ASP A O 1
ATOM 1399 N N . LEU A 1 174 ? -13.731 9.864 24.188 1.00 65.69 174 LEU A N 1
ATOM 1400 C CA . LEU A 1 174 ? -13.287 11.240 23.954 1.00 65.69 174 LEU A CA 1
ATOM 1401 C C . LEU A 1 174 ? -14.312 12.289 24.419 1.00 65.69 174 LEU A C 1
ATOM 1403 O O . LEU A 1 174 ? -13.944 13.448 24.595 1.00 65.69 174 LEU A O 1
ATOM 1407 N N . LEU A 1 175 ? -15.572 11.905 24.649 1.00 61.88 175 LEU A N 1
ATOM 1408 C CA . LEU A 1 175 ? -16.624 12.786 25.169 1.00 61.88 175 LEU A CA 1
ATOM 1409 C C . LEU A 1 175 ? -16.671 12.805 26.706 1.00 61.88 175 LEU A C 1
ATOM 1411 O O . LEU A 1 175 ? -17.332 13.666 27.282 1.00 61.88 175 LEU A O 1
ATOM 1415 N N . SER A 1 176 ? -15.959 11.890 27.374 1.00 58.66 176 SER A N 1
ATOM 1416 C CA . SER A 1 176 ? -15.924 11.792 28.842 1.00 58.66 176 SER A CA 1
ATOM 1417 C C . SER A 1 176 ? -14.902 12.714 29.519 1.00 58.66 176 SER A C 1
ATOM 1419 O O . SER A 1 176 ? -14.926 12.866 30.742 1.00 58.66 176 SER A O 1
ATOM 1421 N N . ALA A 1 177 ? -14.001 13.345 28.756 1.00 46.28 177 ALA A N 1
ATOM 1422 C CA . ALA A 1 177 ? -13.046 14.295 29.313 1.00 46.28 177 ALA A CA 1
ATOM 1423 C C . ALA A 1 177 ? -13.786 15.584 29.722 1.00 46.28 177 ALA A C 1
ATOM 1425 O O . ALA A 1 177 ? -14.342 16.266 28.857 1.00 46.28 177 ALA A O 1
ATOM 1426 N N . PRO A 1 178 ? -13.811 15.953 31.018 1.00 44.22 178 PRO A N 1
ATOM 1427 C CA . PRO A 1 178 ? -14.463 17.178 31.433 1.00 44.22 178 PRO A CA 1
ATOM 1428 C C . PRO A 1 178 ? -13.733 18.354 30.795 1.00 44.22 178 PRO A C 1
ATOM 1430 O O . PRO A 1 178 ? -12.501 18.435 30.841 1.00 44.22 178 PRO A O 1
ATOM 1433 N N . ALA A 1 179 ? -14.510 19.291 30.252 1.00 43.16 179 ALA A N 1
ATOM 1434 C CA . ALA A 1 179 ? -14.083 20.664 30.075 1.00 43.16 179 ALA A CA 1
ATOM 1435 C C . ALA A 1 179 ? -13.536 21.149 31.425 1.00 43.16 179 ALA A C 1
ATOM 1437 O O . ALA A 1 179 ? -14.295 21.567 32.301 1.00 43.16 179 ALA A O 1
ATOM 1438 N N . LYS A 1 180 ? -12.220 21.024 31.640 1.00 40.09 180 LYS A N 1
ATOM 1439 C CA . LYS A 1 180 ? -11.551 21.713 32.735 1.00 40.09 180 LYS A CA 1
ATOM 1440 C C . LYS A 1 180 ? -11.767 23.187 32.454 1.00 40.09 180 LYS A C 1
ATOM 1442 O O . LYS A 1 180 ? -11.198 23.746 31.522 1.00 40.09 180 LYS A O 1
ATOM 1447 N N . GLN A 1 181 ? -12.690 23.734 33.232 1.00 40.53 181 GLN A N 1
ATOM 1448 C CA . GLN A 1 181 ? -13.032 25.133 33.331 1.00 40.53 181 GLN A CA 1
ATOM 1449 C C . GLN A 1 181 ? -11.731 25.936 33.377 1.00 40.53 181 GLN A C 1
ATOM 1451 O O . GLN A 1 181 ? -10.982 25.862 34.348 1.00 40.53 181 GLN A O 1
ATOM 1456 N N . LEU A 1 182 ? -11.456 26.667 32.299 1.00 36.81 182 LEU A N 1
ATOM 1457 C CA . LEU A 1 182 ? -10.630 27.863 32.369 1.00 36.81 182 LEU A CA 1
ATOM 1458 C C . LEU A 1 182 ? -11.489 28.903 33.098 1.00 36.81 182 LEU A C 1
ATOM 1460 O O . LEU A 1 182 ? -12.264 29.620 32.466 1.00 36.81 182 LEU A O 1
ATOM 1464 N N . GLN A 1 183 ? -11.447 28.861 34.431 1.00 35.00 183 GLN A N 1
ATOM 1465 C CA . GLN A 1 183 ? -11.762 30.006 35.284 1.00 35.00 183 GLN A CA 1
ATOM 1466 C C . GLN A 1 183 ? -10.493 30.827 35.480 1.00 35.00 183 GLN A C 1
ATOM 1468 O O . GLN A 1 183 ? -9.419 30.202 35.641 1.00 35.00 183 GLN A O 1
#

Sequence (183 aa):
MKNTVNRQVILKYLSEPNADCGAPPYSASDLHYMLEHGYDWHGVDKKPVSISQINRTLRDLHAAGLIVFELKITDTTQNKLPQRVKYWQLADEVERNKLLSEVNDACWLARRAHGVLLFGGLVEKPMDEGQKEQVIKNLKALMQRTHPDKVEGFTEQFKQLQESLAYVRSNIDLLSAPAKQLQ